Protein AF-A0A7C4FU09-F1 (afdb_monomer_lite)

pLDDT: mean 83.28, std 10.5, range [51.56, 93.38]

Secondary structure (DSSP, 8-state):
--S-SS------TT--------TTSSHHHHHHHHTTSS--SSS--EETTEETTSGGGGGT------STTS--

Structure (mmCIF, N/CA/C/O backbone):
data_AF-A0A7C4FU09-F1
#
_entry.id   AF-A0A7C4FU09-F1
#
loop_
_atom_site.group_PDB
_atom_site.id
_atom_site.type_symbol
_atom_site.label_atom_id
_atom_site.label_alt_id
_atom_site.label_comp_id
_atom_site.label_asym_id
_atom_site.label_entity_id
_atom_site.label_seq_id
_atom_site.pdbx_PDB_ins_code
_atom_site.Cartn_x
_atom_site.Cartn_y
_atom_site.Cartn_z
_atom_site.occupancy
_atom_site.B_iso_or_equiv
_atom_site.auth_seq_id
_atom_site.auth_comp_id
_atom_site.aut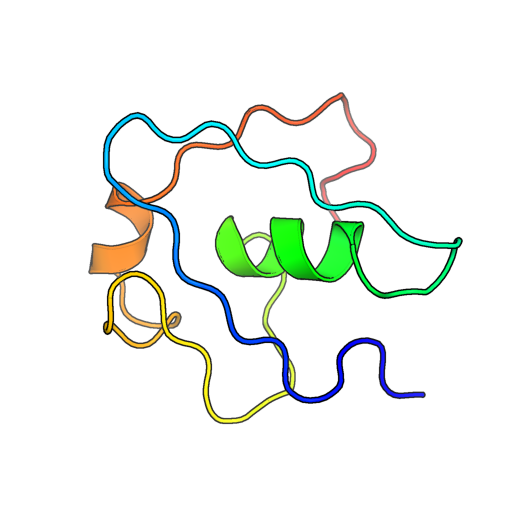h_asym_id
_atom_site.auth_atom_id
_atom_site.pdbx_PDB_model_num
ATOM 1 N N . MET A 1 1 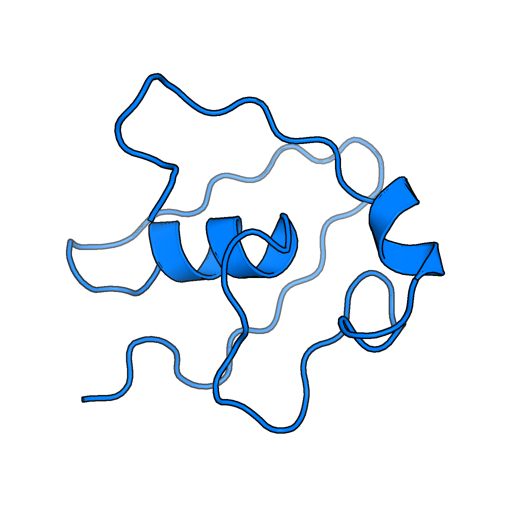? -0.921 -6.624 -18.552 1.00 53.88 1 MET A N 1
ATOM 2 C CA . MET A 1 1 ? -0.498 -7.236 -17.270 1.00 53.88 1 MET A CA 1
ATOM 3 C C . MET A 1 1 ? -1.176 -6.480 -16.133 1.00 53.88 1 MET A C 1
ATOM 5 O O . MET A 1 1 ? -1.219 -5.259 -16.201 1.00 53.88 1 MET A O 1
ATOM 9 N N . ARG A 1 2 ? -1.751 -7.165 -15.139 1.00 62.53 2 ARG A N 1
ATOM 10 C CA . ARG A 1 2 ? -2.471 -6.539 -14.015 1.00 62.53 2 ARG A CA 1
ATOM 11 C C . ARG A 1 2 ? -1.613 -6.664 -12.752 1.00 62.53 2 ARG A C 1
ATOM 13 O O . ARG A 1 2 ? -1.388 -7.776 -12.299 1.00 62.53 2 ARG A O 1
ATOM 20 N N . ALA A 1 3 ? -1.107 -5.546 -12.226 1.00 71.44 3 ALA A N 1
ATOM 21 C CA . ALA A 1 3 ? -0.202 -5.541 -11.065 1.00 71.44 3 ALA A CA 1
ATOM 22 C C . ALA A 1 3 ? -0.923 -5.770 -9.723 1.00 71.44 3 ALA A C 1
ATOM 24 O O . ALA A 1 3 ? -0.295 -6.192 -8.760 1.00 71.44 3 ALA A O 1
ATOM 25 N N . LEU A 1 4 ? -2.228 -5.478 -9.663 1.00 79.06 4 LEU A N 1
ATOM 26 C CA . LEU A 1 4 ? -3.069 -5.611 -8.472 1.00 79.06 4 LEU A CA 1
ATOM 27 C C . LEU A 1 4 ? -4.424 -6.219 -8.846 1.00 79.06 4 LEU A C 1
ATOM 29 O O . LEU A 1 4 ? -5.100 -5.740 -9.764 1.00 79.06 4 LEU A O 1
ATOM 33 N N . ALA A 1 5 ? -4.843 -7.252 -8.118 1.00 79.19 5 ALA A N 1
ATOM 34 C CA . ALA A 1 5 ? -6.120 -7.92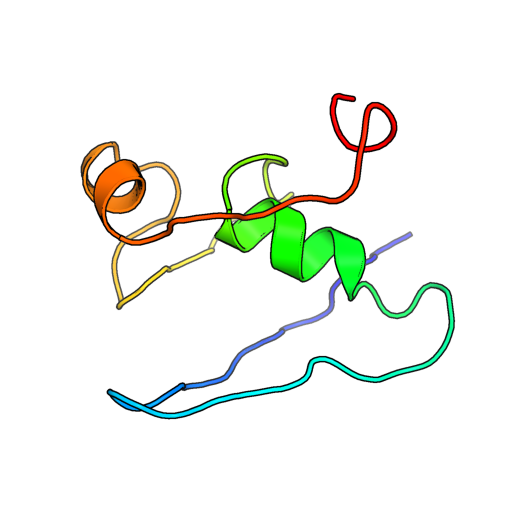9 -8.317 1.00 79.19 5 ALA A CA 1
ATOM 35 C C . ALA A 1 5 ? -6.919 -7.936 -7.007 1.00 79.19 5 ALA A C 1
ATOM 37 O O . ALA A 1 5 ? -6.748 -8.827 -6.189 1.00 79.19 5 ALA A O 1
ATOM 38 N N . GLY A 1 6 ? -7.775 -6.923 -6.816 1.00 76.00 6 GLY A N 1
ATOM 39 C CA . GLY A 1 6 ? -8.731 -6.886 -5.701 1.00 76.00 6 GLY A CA 1
ATOM 40 C C . GLY A 1 6 ? -8.076 -6.851 -4.319 1.00 76.00 6 GLY A C 1
ATOM 41 O O . GLY A 1 6 ? -8.382 -7.686 -3.479 1.00 76.00 6 GLY A O 1
ATOM 42 N N . VAL A 1 7 ? -7.159 -5.907 -4.087 1.00 82.50 7 VAL A N 1
ATOM 43 C CA . VAL A 1 7 ? -6.519 -5.738 -2.774 1.00 82.50 7 VAL A CA 1
ATOM 44 C C . VAL A 1 7 ? -7.472 -5.001 -1.837 1.00 82.50 7 VAL A C 1
ATOM 46 O O . VAL A 1 7 ? -7.970 -3.926 -2.172 1.00 82.50 7 VAL A O 1
ATOM 49 N N . SER A 1 8 ? -7.736 -5.572 -0.667 1.00 85.00 8 SER A N 1
ATOM 50 C CA . SER A 1 8 ? -8.520 -4.945 0.400 1.00 85.00 8 SER A CA 1
ATOM 51 C C . SER A 1 8 ? -7.961 -5.387 1.743 1.00 85.00 8 SER A C 1
ATOM 53 O O . SER A 1 8 ? -7.709 -6.571 1.950 1.00 85.00 8 SER A O 1
ATOM 55 N N . PHE A 1 9 ? -7.726 -4.427 2.626 1.00 88.38 9 PHE A N 1
ATOM 56 C CA . PHE A 1 9 ? -7.224 -4.650 3.975 1.00 88.38 9 PHE A CA 1
ATOM 57 C C . PHE A 1 9 ? -7.706 -3.503 4.869 1.00 88.38 9 PHE A C 1
ATOM 59 O O . PHE A 1 9 ? -8.067 -2.433 4.374 1.00 88.38 9 PHE A O 1
ATOM 66 N N . GLN A 1 10 ? -7.717 -3.739 6.175 1.00 88.75 10 GLN A N 1
ATOM 67 C CA . GLN A 1 10 ? -7.961 -2.732 7.204 1.00 88.75 10 GLN A CA 1
ATOM 68 C C . GLN A 1 10 ? -6.738 -2.690 8.117 1.00 88.75 10 GLN A C 1
ATOM 70 O O . GLN A 1 10 ? -6.062 -3.704 8.279 1.00 88.75 10 GLN A O 1
ATOM 75 N N . VAL A 1 11 ? -6.428 -1.501 8.623 1.00 87.19 11 VAL A N 1
ATOM 76 C CA . VAL A 1 11 ? -5.349 -1.257 9.582 1.00 87.19 11 VAL A CA 1
ATOM 77 C C . VAL A 1 11 ? -5.953 -0.407 10.681 1.00 87.19 11 VAL A C 1
ATOM 79 O O . VAL A 1 11 ? -6.537 0.641 10.385 1.00 87.19 11 VAL A O 1
ATOM 82 N N . GLU A 1 12 ? -5.843 -0.866 11.916 1.00 88.88 12 GLU A N 1
ATOM 83 C CA . GLU A 1 12 ? -6.385 -0.160 13.071 1.00 88.88 12 GLU A CA 1
ATOM 84 C C . GLU A 1 12 ? -5.449 0.969 13.525 1.00 88.88 12 GLU A C 1
ATOM 86 O O . GLU A 1 12 ? -4.260 1.022 13.185 1.00 88.88 12 GLU A O 1
ATOM 91 N N . GLU A 1 13 ? -5.977 1.909 14.313 1.00 89.25 13 GLU A N 1
ATOM 92 C CA . GLU A 1 13 ? -5.141 2.953 14.907 1.00 89.25 13 GLU A CA 1
ATOM 93 C C . GLU A 1 13 ? -4.010 2.306 15.725 1.00 89.25 13 GLU A C 1
ATOM 95 O O . GLU A 1 13 ? -4.248 1.419 16.544 1.00 89.25 13 GLU A O 1
ATOM 100 N N . ARG A 1 14 ? -2.774 2.790 15.534 1.00 92.44 14 ARG A N 1
ATOM 101 C CA . ARG A 1 14 ? -1.551 2.305 16.213 1.00 92.44 14 ARG A CA 1
ATOM 102 C C . ARG A 1 14 ? -1.090 0.908 15.789 1.00 92.44 14 ARG A C 1
ATOM 104 O O . ARG A 1 14 ? -0.170 0.369 16.403 1.00 92.44 14 ARG A O 1
ATOM 111 N N . GLU A 1 15 ? -1.665 0.345 14.733 1.00 93.38 15 GLU A N 1
ATOM 112 C CA . GLU A 1 15 ? -1.184 -0.900 14.149 1.00 93.38 15 GLU A CA 1
ATOM 113 C C . GLU A 1 15 ? 0.003 -0.648 13.205 1.00 93.38 15 GLU A C 1
ATOM 115 O O . GLU A 1 15 ? 0.022 0.298 12.414 1.00 93.38 15 GLU A O 1
ATOM 120 N N . ILE A 1 16 ? 1.012 -1.518 13.284 1.00 91.69 16 ILE A N 1
ATOM 121 C CA . ILE A 1 16 ? 2.148 -1.524 12.361 1.00 91.69 16 ILE A CA 1
ATOM 122 C C . ILE A 1 16 ? 2.019 -2.753 11.473 1.00 91.69 16 ILE A C 1
ATOM 124 O O . ILE A 1 16 ? 2.148 -3.883 11.941 1.00 91.69 16 ILE A O 1
ATOM 128 N N . VAL A 1 17 ? 1.809 -2.525 10.178 1.00 90.81 17 VAL A N 1
ATOM 129 C CA . VAL A 1 17 ? 1.661 -3.591 9.184 1.00 90.81 17 VAL A CA 1
ATOM 130 C C . VAL A 1 17 ? 2.840 -3.628 8.219 1.00 90.81 17 VAL A C 1
ATOM 132 O O . VAL A 1 17 ? 3.375 -2.598 7.807 1.00 90.81 17 VAL A O 1
ATOM 135 N N . GLY A 1 18 ? 3.228 -4.838 7.821 1.00 90.88 18 GLY A N 1
ATOM 136 C CA . GLY A 1 18 ? 4.187 -5.075 6.748 1.00 90.88 18 GLY A CA 1
ATOM 137 C C . GLY A 1 18 ? 3.487 -5.647 5.520 1.00 90.88 18 GLY A C 1
ATOM 138 O O . GLY A 1 18 ? 2.736 -6.614 5.626 1.00 90.88 18 GLY A O 1
ATOM 139 N N . LEU A 1 1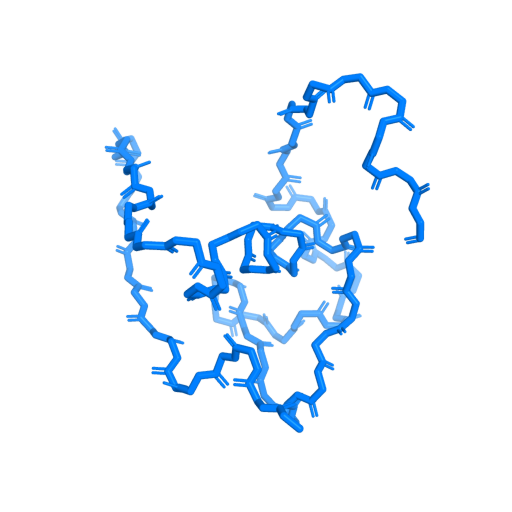9 ? 3.770 -5.101 4.336 1.00 90.06 19 LEU A N 1
ATOM 140 C CA . LEU A 1 19 ? 3.295 -5.665 3.070 1.00 90.06 19 LEU A CA 1
ATOM 141 C C . LEU A 1 19 ? 4.371 -6.585 2.471 1.00 90.06 19 LEU A C 1
ATOM 143 O O . LEU A 1 19 ? 5.347 -6.105 1.893 1.00 90.06 19 LEU A O 1
ATOM 147 N N . LEU A 1 20 ? 4.194 -7.904 2.600 1.00 89.94 20 LEU A N 1
ATOM 148 C CA . LEU A 1 20 ? 5.144 -8.927 2.136 1.00 89.94 20 LEU A CA 1
ATOM 149 C C . LEU A 1 20 ? 4.605 -9.729 0.942 1.00 89.94 20 LEU A C 1
ATOM 151 O O . LEU A 1 20 ? 3.405 -9.806 0.704 1.00 89.94 20 LEU A O 1
ATOM 155 N N . GLY A 1 21 ? 5.512 -10.322 0.162 1.00 88.62 21 GLY A N 1
ATOM 156 C CA . GLY A 1 21 ? 5.178 -11.113 -1.027 1.00 88.62 21 GLY A CA 1
ATOM 157 C C . GLY A 1 21 ? 6.319 -11.163 -2.052 1.00 88.62 21 GLY A C 1
ATOM 158 O O . GLY A 1 21 ? 7.290 -10.412 -1.921 1.00 88.62 21 GLY A O 1
ATOM 159 N N . PRO A 1 22 ? 6.222 -11.997 -3.101 1.00 91.00 22 PRO A N 1
ATOM 160 C CA . PRO A 1 22 ? 7.266 -12.144 -4.117 1.00 91.00 22 PRO A CA 1
ATOM 161 C C . PRO A 1 22 ? 7.434 -10.892 -4.995 1.00 91.00 22 PRO A C 1
ATOM 163 O O . PRO A 1 22 ? 6.600 -9.976 -5.000 1.00 91.00 22 PRO A O 1
ATOM 166 N N . ASN A 1 23 ? 8.542 -10.812 -5.735 1.00 88.31 23 ASN A N 1
ATOM 167 C CA . ASN A 1 23 ? 8.756 -9.743 -6.715 1.00 88.31 23 ASN A CA 1
ATOM 168 C C . ASN A 1 23 ? 7.650 -9.760 -7.777 1.00 88.31 23 ASN A C 1
ATOM 170 O O . ASN A 1 23 ? 7.206 -10.819 -8.206 1.00 88.31 23 ASN A O 1
ATOM 174 N N . GLY A 1 24 ? 7.167 -8.577 -8.162 1.00 85.62 24 GLY A N 1
ATOM 175 C CA . GLY A 1 24 ? 6.040 -8.446 -9.090 1.00 85.62 24 GLY A CA 1
ATOM 176 C C . GLY A 1 24 ? 4.646 -8.592 -8.464 1.00 85.62 24 GLY A C 1
ATOM 177 O O . GLY A 1 24 ? 3.670 -8.304 -9.143 1.00 85.62 24 GLY A O 1
ATOM 178 N N . ALA A 1 25 ? 4.522 -8.923 -7.171 1.00 87.81 25 ALA A N 1
ATOM 179 C CA . ALA A 1 25 ? 3.223 -9.060 -6.490 1.00 87.81 25 ALA A CA 1
ATOM 180 C C . ALA A 1 25 ? 2.452 -7.738 -6.263 1.00 87.81 25 ALA A C 1
ATOM 182 O O . ALA A 1 25 ? 1.410 -7.736 -5.620 1.00 87.81 25 ALA A O 1
ATOM 183 N N . GLY A 1 26 ? 2.978 -6.596 -6.721 1.00 89.44 26 GLY A N 1
ATOM 184 C CA . GLY A 1 26 ? 2.300 -5.301 -6.599 1.00 89.44 26 GLY A CA 1
ATOM 185 C C . GLY A 1 26 ? 2.520 -4.546 -5.281 1.00 89.44 26 GLY A C 1
ATOM 186 O O . GLY A 1 26 ? 1.880 -3.524 -5.061 1.00 89.44 26 GLY A O 1
ATOM 187 N N . LYS A 1 27 ? 3.452 -4.972 -4.416 1.00 91.31 27 LYS A N 1
ATOM 188 C CA . LYS A 1 27 ? 3.728 -4.328 -3.109 1.00 91.31 27 LYS A CA 1
ATOM 189 C C . LYS A 1 27 ? 4.049 -2.834 -3.222 1.00 91.31 27 LYS A C 1
ATOM 191 O O . LYS A 1 27 ? 3.330 -1.990 -2.699 1.00 91.31 27 LYS A O 1
ATOM 196 N N . THR A 1 28 ? 5.102 -2.504 -3.970 1.00 89.00 28 THR A N 1
ATOM 197 C CA . THR A 1 28 ? 5.531 -1.116 -4.193 1.00 89.00 28 THR A CA 1
ATOM 198 C C . THR A 1 28 ? 4.448 -0.308 -4.897 1.00 89.00 28 THR A C 1
ATOM 200 O O . THR A 1 28 ? 4.221 0.842 -4.545 1.00 89.00 28 THR A O 1
ATOM 203 N N . THR A 1 29 ? 3.743 -0.909 -5.860 1.00 90.38 29 THR A N 1
ATOM 204 C CA . THR A 1 29 ? 2.614 -0.269 -6.548 1.00 90.38 29 THR A CA 1
ATOM 205 C C . THR A 1 29 ? 1.485 0.067 -5.574 1.00 90.38 29 THR A C 1
ATOM 207 O O . THR A 1 29 ? 0.961 1.172 -5.631 1.00 90.38 29 THR A O 1
ATOM 210 N N . THR A 1 30 ? 1.158 -0.836 -4.645 1.00 90.00 30 THR A N 1
ATOM 211 C CA . THR A 1 30 ? 0.143 -0.615 -3.602 1.00 90.00 30 THR A CA 1
ATOM 212 C C . THR A 1 30 ? 0.535 0.553 -2.707 1.00 90.00 30 THR A C 1
ATOM 214 O O . THR A 1 30 ? -0.244 1.491 -2.573 1.00 90.00 30 THR A O 1
ATOM 217 N N . ILE A 1 31 ? 1.762 0.553 -2.167 1.00 89.25 31 ILE A N 1
ATOM 218 C CA . ILE A 1 31 ? 2.253 1.650 -1.315 1.00 89.25 31 ILE A CA 1
ATOM 219 C C . ILE A 1 31 ? 2.221 2.978 -2.078 1.00 89.25 31 ILE A C 1
ATOM 221 O O . ILE A 1 31 ? 1.691 3.962 -1.575 1.00 89.25 31 ILE A O 1
ATOM 225 N N . LYS A 1 32 ? 2.707 3.010 -3.324 1.00 88.25 32 LYS A N 1
ATOM 226 C CA . LYS A 1 32 ? 2.689 4.228 -4.146 1.00 88.25 32 LYS A CA 1
ATOM 227 C C . LYS A 1 32 ? 1.274 4.741 -4.423 1.00 88.25 32 LYS A C 1
ATOM 229 O O . LYS A 1 32 ? 1.087 5.952 -4.446 1.00 88.25 32 LYS A O 1
ATOM 234 N N . ILE A 1 33 ? 0.289 3.861 -4.610 1.00 88.69 33 ILE A N 1
ATOM 235 C CA . ILE A 1 33 ? -1.120 4.258 -4.768 1.00 88.69 33 ILE A CA 1
ATOM 236 C C . ILE A 1 33 ? -1.666 4.861 -3.469 1.00 88.69 33 ILE A C 1
ATOM 238 O O . ILE A 1 33 ? -2.278 5.926 -3.513 1.00 88.69 33 ILE A O 1
ATOM 242 N N . LEU A 1 34 ? -1.410 4.227 -2.320 1.00 87.00 34 LEU A N 1
ATOM 243 C CA . LEU A 1 34 ? -1.847 4.731 -1.009 1.00 87.00 34 LEU A CA 1
ATOM 244 C C . LEU A 1 34 ? -1.225 6.096 -0.692 1.00 87.00 34 LEU A C 1
ATOM 246 O O . LEU A 1 34 ? -1.918 7.003 -0.245 1.00 87.00 34 LEU A O 1
ATOM 250 N N . CYS A 1 35 ? 0.058 6.274 -1.011 1.00 87.69 35 CYS A N 1
ATOM 251 C CA . CYS A 1 35 ? 0.772 7.545 -0.882 1.00 87.69 35 CYS A CA 1
ATOM 252 C C . CYS A 1 35 ? 0.443 8.556 -1.996 1.00 87.69 35 CYS A C 1
ATOM 254 O O . CYS A 1 35 ? 1.060 9.616 -2.046 1.00 87.69 35 CYS A O 1
ATOM 256 N N . ARG A 1 36 ? -0.488 8.236 -2.909 1.00 86.44 36 ARG A N 1
ATOM 257 C CA . ARG A 1 36 ? -0.887 9.069 -4.061 1.00 86.44 36 ARG A CA 1
ATOM 258 C C . ARG A 1 36 ? 0.249 9.435 -5.029 1.00 86.44 36 ARG A C 1
ATOM 260 O O . ARG A 1 36 ? 0.129 10.391 -5.788 1.00 86.44 36 ARG A O 1
ATOM 267 N N . LEU A 1 37 ? 1.329 8.662 -5.035 1.00 86.69 37 LEU A N 1
ATOM 268 C CA . LEU A 1 37 ? 2.477 8.833 -5.931 1.00 86.69 37 LEU A CA 1
ATOM 269 C C . LEU A 1 37 ? 2.211 8.240 -7.316 1.00 86.69 37 LEU A C 1
ATOM 271 O O . LEU A 1 37 ? 2.821 8.648 -8.294 1.00 86.69 37 LEU A O 1
ATOM 275 N N . VAL A 1 38 ? 1.311 7.257 -7.400 1.00 87.88 38 VAL A N 1
ATOM 276 C CA . VAL A 1 38 ? 0.894 6.619 -8.652 1.00 87.88 38 VAL A CA 1
ATOM 277 C C . VAL A 1 38 ? -0.625 6.542 -8.684 1.00 87.88 38 VAL A C 1
ATOM 279 O O . VAL A 1 38 ? -1.260 6.152 -7.703 1.00 87.88 38 VAL A O 1
ATOM 282 N N . ARG A 1 39 ? -1.225 6.873 -9.830 1.00 84.56 39 ARG A N 1
ATOM 283 C CA . ARG A 1 39 ? -2.666 6.714 -10.039 1.00 84.56 39 ARG A CA 1
ATOM 284 C C . ARG A 1 39 ? -2.993 5.246 -10.318 1.00 84.56 39 ARG A C 1
ATOM 286 O O . ARG A 1 39 ? -2.402 4.629 -11.202 1.00 84.56 39 ARG A O 1
ATOM 293 N N . ALA A 1 40 ? -3.952 4.691 -9.585 1.00 85.31 40 ALA A N 1
ATOM 294 C CA . ALA A 1 40 ? -4.467 3.361 -9.875 1.00 85.31 40 ALA A CA 1
ATOM 295 C C . ALA A 1 40 ? -5.220 3.338 -11.212 1.00 85.31 40 ALA A C 1
ATOM 297 O O . ALA A 1 40 ? -5.855 4.315 -11.602 1.00 85.31 40 ALA A O 1
ATOM 298 N N . THR A 1 41 ? -5.176 2.195 -11.892 1.00 84.31 41 THR A N 1
ATOM 299 C CA . THR A 1 41 ? -5.952 1.954 -13.115 1.00 84.31 41 THR A CA 1
ATOM 300 C C . THR A 1 41 ? -7.349 1.395 -12.839 1.00 84.31 41 THR A C 1
ATOM 302 O O . THR A 1 41 ? -8.138 1.277 -13.770 1.00 84.31 41 THR A O 1
ATOM 305 N N . SER A 1 42 ? -7.670 1.032 -11.591 1.00 78.06 42 SER A N 1
ATOM 306 C CA . SER A 1 42 ? -9.023 0.620 -11.207 1.00 78.06 42 SER A CA 1
ATOM 307 C C . SER A 1 42 ? -9.944 1.825 -11.039 1.00 78.06 42 SER A C 1
ATOM 309 O O . SER A 1 42 ? -9.510 2.902 -10.637 1.00 78.06 42 SER A O 1
ATOM 311 N N . GLU A 1 43 ? -11.238 1.622 -11.290 1.00 74.06 43 GLU A N 1
ATOM 312 C CA . GLU A 1 43 ? -12.250 2.675 -11.124 1.00 74.06 43 GLU A CA 1
ATOM 313 C C . GLU A 1 43 ? -12.511 3.029 -9.655 1.00 74.06 43 GLU A C 1
ATOM 315 O O . GLU A 1 43 ? -12.931 4.142 -9.347 1.00 74.06 43 GLU A O 1
ATOM 320 N N . LYS A 1 44 ? -12.226 2.098 -8.736 1.00 83.56 44 LYS A N 1
ATOM 321 C CA . LYS A 1 44 ? -12.457 2.262 -7.302 1.00 83.56 44 LYS A CA 1
ATOM 322 C C . LYS A 1 44 ? -11.161 2.069 -6.517 1.00 83.56 44 LYS A C 1
ATOM 324 O O . LYS A 1 44 ? -10.556 0.997 -6.572 1.00 83.56 44 LYS A O 1
ATOM 329 N N . VAL A 1 45 ? -10.760 3.116 -5.800 1.00 87.94 45 VAL A N 1
ATOM 330 C CA . VAL A 1 45 ? -9.723 3.112 -4.760 1.00 87.94 45 VAL A CA 1
ATOM 331 C C . VAL A 1 45 ? -10.189 4.051 -3.660 1.00 87.94 45 VAL A C 1
ATOM 333 O O . VAL A 1 45 ? -10.538 5.200 -3.934 1.00 87.94 45 VAL A O 1
ATOM 336 N N . GLU A 1 46 ? -10.192 3.560 -2.428 1.00 89.31 46 GLU A N 1
ATOM 337 C CA . GLU A 1 46 ? -10.636 4.298 -1.250 1.00 89.31 46 GLU A CA 1
ATOM 338 C C . GLU A 1 46 ? -9.554 4.230 -0.173 1.00 89.31 46 GLU A C 1
ATOM 340 O O . GLU A 1 46 ? -8.918 3.193 0.016 1.00 89.31 46 GLU A O 1
ATOM 345 N N . VAL A 1 47 ? -9.337 5.345 0.517 1.00 88.50 47 VAL A N 1
ATOM 346 C CA . VAL A 1 47 ? -8.436 5.462 1.667 1.00 88.50 47 VAL A CA 1
ATOM 347 C C . VAL A 1 47 ? -9.278 6.010 2.811 1.00 88.50 47 VAL A C 1
ATOM 349 O O . VAL A 1 47 ? -9.906 7.054 2.652 1.00 88.50 47 VAL A O 1
ATOM 352 N N . PHE A 1 48 ? -9.363 5.274 3.922 1.00 87.75 48 PHE A N 1
ATOM 353 C CA . PHE A 1 48 ? -10.287 5.574 5.028 1.00 87.75 48 PHE A CA 1
ATOM 354 C C . PHE A 1 48 ? -11.748 5.781 4.570 1.00 87.75 48 PHE A C 1
ATOM 356 O O . PHE A 1 48 ? -12.450 6.661 5.053 1.00 87.75 48 PHE A O 1
ATOM 363 N N . GLY A 1 49 ? -12.202 4.993 3.586 1.00 88.25 49 GLY A N 1
ATOM 364 C CA . GLY A 1 49 ? -13.555 5.096 3.018 1.00 88.25 49 GLY A CA 1
ATOM 365 C C . GLY A 1 49 ? -13.775 6.285 2.072 1.00 88.25 49 GLY A C 1
ATOM 366 O O . GLY A 1 49 ? -14.874 6.453 1.549 1.00 88.25 49 GLY A O 1
ATOM 367 N N . VAL A 1 50 ? -12.745 7.095 1.809 1.00 91.06 50 VAL A N 1
ATOM 368 C CA . VAL A 1 50 ? -12.823 8.256 0.915 1.00 91.06 50 VAL A CA 1
ATOM 369 C C . VAL A 1 50 ? -12.178 7.930 -0.436 1.00 91.06 50 VAL A C 1
ATOM 37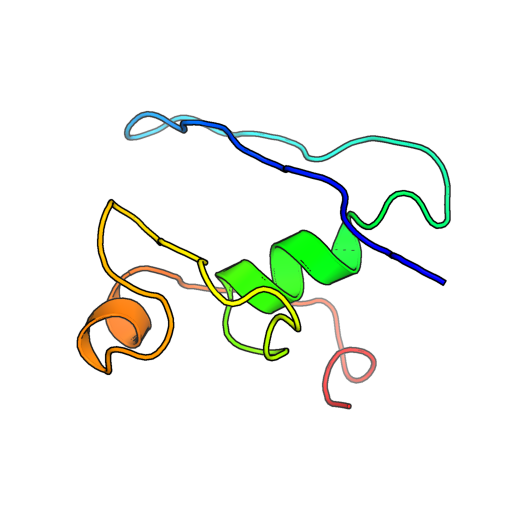1 O O . VAL A 1 50 ? -11.049 7.430 -0.465 1.00 91.06 50 VAL A O 1
ATOM 374 N N . PRO A 1 51 ? -12.828 8.235 -1.578 1.00 90.50 51 PRO A N 1
ATOM 375 C CA . PRO A 1 51 ? -12.240 8.022 -2.897 1.00 90.50 51 PRO A CA 1
ATOM 376 C C . PRO A 1 51 ? -10.878 8.707 -3.060 1.00 90.50 51 PRO A C 1
ATOM 378 O O . PRO A 1 51 ? -10.735 9.908 -2.830 1.00 90.50 51 PRO A O 1
ATOM 381 N N . SER A 1 52 ? -9.879 7.969 -3.544 1.00 87.81 52 SER A N 1
ATOM 382 C CA . SER A 1 52 ? -8.471 8.397 -3.549 1.00 87.81 52 SER A CA 1
ATOM 383 C C . SER A 1 52 ? -8.149 9.587 -4.460 1.00 87.81 52 SER A C 1
ATOM 385 O O . SER A 1 52 ? -7.014 10.046 -4.469 1.00 87.81 52 SER A O 1
ATOM 387 N N . HIS A 1 53 ? -9.093 10.080 -5.264 1.00 85.50 53 HIS A N 1
ATOM 388 C CA . HIS A 1 53 ? -8.917 11.283 -6.084 1.00 85.50 53 HIS A CA 1
ATOM 389 C C . HIS A 1 53 ? -9.314 12.564 -5.334 1.00 85.50 53 HIS A C 1
ATOM 391 O O . HIS A 1 53 ? -8.909 13.652 -5.741 1.00 85.50 53 HIS A O 1
ATOM 397 N N . ARG A 1 54 ? -10.064 12.451 -4.229 1.00 88.81 54 ARG A N 1
ATOM 398 C CA . ARG A 1 54 ? -10.468 13.589 -3.396 1.00 88.81 54 ARG A CA 1
ATOM 399 C C . ARG A 1 54 ? -9.237 14.293 -2.807 1.00 88.81 54 ARG A C 1
ATOM 401 O O . ARG A 1 54 ? -8.278 13.605 -2.443 1.00 88.81 54 ARG A O 1
ATOM 408 N N . PRO A 1 55 ? -9.231 15.632 -2.710 1.00 86.88 55 PRO A N 1
ATOM 409 C CA . PRO A 1 55 ? -8.091 16.386 -2.190 1.00 86.88 55 PRO A CA 1
ATOM 410 C C . PRO A 1 55 ? -7.843 16.139 -0.693 1.00 86.88 55 PRO A C 1
ATOM 412 O O . PRO A 1 55 ? -6.688 16.082 -0.282 1.00 86.88 55 PRO A O 1
ATOM 415 N N . GLU A 1 56 ? -8.895 15.907 0.102 1.00 89.94 56 GLU A N 1
ATOM 416 C CA . GLU A 1 56 ? -8.807 15.666 1.557 1.00 89.94 56 GLU A CA 1
ATOM 417 C C . GLU A 1 56 ? -7.904 14.480 1.940 1.00 89.94 56 GLU A C 1
ATOM 419 O O . GLU A 1 56 ? -7.197 14.529 2.944 1.00 89.94 56 GLU A O 1
ATOM 424 N N . VAL A 1 57 ? -7.830 13.459 1.082 1.00 89.31 57 VAL A N 1
ATOM 425 C CA . VAL A 1 57 ? -7.007 12.260 1.299 1.00 89.31 57 VAL A CA 1
ATOM 426 C C . VAL A 1 57 ? -5.507 12.586 1.337 1.00 89.31 57 VAL A C 1
ATOM 428 O O . VAL A 1 57 ? -4.734 11.830 1.921 1.00 89.31 57 VAL A O 1
ATOM 431 N N . GLY A 1 58 ? -5.070 13.716 0.765 1.00 85.88 58 GLY A N 1
ATOM 432 C CA . GLY A 1 58 ? -3.672 14.155 0.847 1.00 85.88 58 GLY A CA 1
ATOM 433 C C . GLY A 1 58 ? -3.186 14.406 2.280 1.00 85.88 58 GLY A C 1
ATOM 434 O O . GLY A 1 58 ? -1.993 14.292 2.535 1.00 85.88 58 GLY A O 1
ATOM 435 N N . GLY A 1 59 ? -4.097 14.695 3.216 1.00 87.69 59 GLY A N 1
ATOM 436 C CA . GLY A 1 59 ? -3.769 14.881 4.632 1.00 87.69 59 GLY A CA 1
ATOM 437 C C . GLY A 1 59 ? -3.744 13.592 5.456 1.00 87.69 59 GLY A C 1
ATOM 438 O O . GLY A 1 59 ? -3.347 13.630 6.616 1.00 87.69 59 GLY A O 1
ATOM 439 N N . TYR A 1 60 ? -4.176 12.458 4.896 1.00 88.62 60 TYR A N 1
ATOM 440 C CA . TYR A 1 60 ? -4.333 11.208 5.652 1.00 88.62 60 TYR A CA 1
ATOM 441 C C . TYR A 1 60 ? -3.084 10.329 5.644 1.00 88.62 60 TYR A C 1
ATOM 443 O O . TYR A 1 60 ? -2.953 9.441 6.482 1.00 88.62 60 TYR A O 1
ATOM 451 N N . VAL A 1 61 ? -2.183 10.539 4.682 1.00 86.50 61 VAL A N 1
ATOM 452 C CA . VAL A 1 61 ? -1.040 9.655 4.445 1.00 86.50 61 VAL A CA 1
ATOM 453 C C . VAL A 1 61 ? 0.243 10.471 4.409 1.00 86.50 61 VAL A C 1
ATOM 455 O O . VAL A 1 61 ? 0.446 11.287 3.515 1.00 86.50 61 VAL A O 1
ATOM 458 N N . ALA A 1 62 ? 1.139 10.198 5.355 1.00 85.88 62 ALA A N 1
ATOM 459 C CA . ALA A 1 62 ? 2.531 10.622 5.294 1.00 85.88 62 ALA A CA 1
ATOM 460 C C . ALA A 1 62 ? 3.389 9.458 4.782 1.00 85.88 62 ALA A C 1
ATOM 462 O O . ALA A 1 62 ? 3.156 8.302 5.134 1.00 85.88 62 ALA A O 1
ATOM 463 N N . ALA A 1 63 ? 4.385 9.755 3.949 1.00 85.06 63 ALA A N 1
ATOM 464 C CA . ALA A 1 63 ? 5.265 8.748 3.374 1.00 85.06 63 ALA A CA 1
ATOM 465 C C . ALA A 1 63 ? 6.727 9.123 3.607 1.00 85.06 63 ALA A C 1
ATOM 467 O O . ALA A 1 63 ? 7.153 10.229 3.279 1.00 85.06 63 ALA A O 1
ATOM 468 N N . VAL A 1 64 ? 7.503 8.171 4.119 1.00 85.25 64 VAL A N 1
ATOM 469 C CA . VAL A 1 64 ? 8.966 8.229 4.110 1.00 85.25 64 VAL A CA 1
ATOM 470 C C . VAL A 1 64 ? 9.433 7.237 3.057 1.00 85.25 64 VAL A C 1
ATOM 472 O O . VAL A 1 64 ? 9.193 6.037 3.169 1.00 85.25 64 VAL A O 1
ATOM 475 N N . LEU A 1 65 ? 10.049 7.748 1.996 1.00 75.25 65 LEU A N 1
ATOM 476 C CA . LEU A 1 65 ? 10.505 6.952 0.863 1.00 75.25 65 LEU A CA 1
ATOM 477 C C . LEU A 1 65 ? 12.029 6.957 0.837 1.00 75.25 65 LEU A C 1
ATOM 479 O O . LEU A 1 65 ? 12.647 8.017 0.920 1.00 75.25 65 LEU A O 1
ATOM 483 N N . GLU A 1 66 ? 12.645 5.795 0.653 1.00 72.19 66 GLU A N 1
ATOM 484 C CA . GLU A 1 66 ? 14.081 5.742 0.383 1.00 72.19 66 GLU A CA 1
ATOM 485 C C . GLU A 1 66 ? 14.394 6.312 -1.012 1.00 72.19 66 GLU A C 1
ATOM 487 O O . GLU A 1 66 ? 14.082 5.695 -2.033 1.00 72.19 66 GLU A O 1
ATOM 492 N N . GLY A 1 67 ? 15.052 7.477 -1.037 1.00 64.50 67 GLY A N 1
ATOM 493 C CA . GLY A 1 67 ? 15.877 7.993 -2.137 1.00 64.50 67 GLY A CA 1
ATOM 494 C C . GLY A 1 67 ? 15.215 8.265 -3.500 1.00 64.50 67 GLY A C 1
ATOM 495 O O . GLY A 1 67 ? 14.052 7.971 -3.768 1.00 64.50 67 GLY A O 1
ATOM 496 N N . SER A 1 68 ? 16.024 8.814 -4.411 1.00 55.34 68 SER A N 1
ATOM 497 C CA . SER A 1 68 ? 15.689 9.342 -5.750 1.00 55.34 68 SER A CA 1
ATOM 498 C C . SER A 1 68 ? 15.071 8.352 -6.757 1.00 55.34 68 SER A C 1
ATOM 500 O O . SER A 1 68 ? 14.805 8.728 -7.893 1.00 55.34 68 SER A O 1
ATOM 502 N N . ARG A 1 69 ? 14.791 7.101 -6.365 1.00 58.38 69 ARG A N 1
ATOM 503 C CA . ARG A 1 69 ? 14.209 6.052 -7.229 1.00 58.38 69 ARG A CA 1
ATOM 504 C C . ARG A 1 69 ? 12.676 5.987 -7.207 1.00 58.38 69 ARG A C 1
ATOM 506 O O . ARG A 1 69 ? 12.092 5.114 -7.847 1.00 58.38 69 ARG A O 1
ATOM 513 N N . ASN A 1 70 ? 12.011 6.877 -6.468 1.00 54.56 70 ASN A N 1
ATOM 514 C CA . ASN A 1 70 ? 10.554 6.843 -6.299 1.00 54.56 70 ASN A CA 1
ATOM 515 C C . ASN A 1 70 ? 9.772 7.925 -7.051 1.00 54.56 70 ASN A C 1
ATOM 517 O O . ASN A 1 70 ? 8.546 7.833 -7.078 1.00 54.56 70 ASN A O 1
ATOM 521 N N . VAL A 1 71 ? 10.456 8.869 -7.702 1.00 53.16 71 VAL A N 1
ATOM 522 C CA . VAL A 1 71 ? 9.849 9.895 -8.561 1.00 53.16 71 VAL A CA 1
ATOM 523 C C . VAL A 1 71 ? 9.880 9.391 -10.007 1.00 53.16 71 VAL A C 1
ATOM 525 O O . VAL A 1 71 ? 10.909 9.478 -10.669 1.00 53.16 71 VAL A O 1
ATOM 52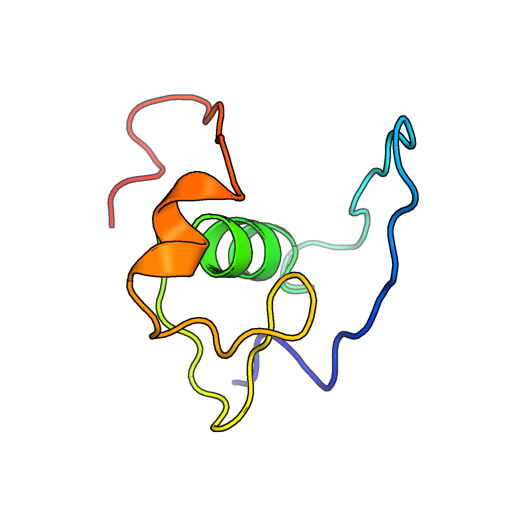8 N N . TYR A 1 72 ? 8.785 8.788 -10.460 1.00 51.56 72 TYR A N 1
ATOM 529 C CA . TYR A 1 72 ? 8.525 8.449 -11.862 1.00 51.56 72 TYR A CA 1
ATOM 530 C C . TYR A 1 72 ? 7.064 8.746 -12.163 1.00 51.56 72 TYR A C 1
ATOM 532 O O . TYR A 1 72 ? 6.230 8.384 -11.300 1.00 51.56 72 TYR A O 1
#

Foldseek 3Di:
DALDDDDDDDADPPGDDDDDDDPSNCRLVVVCLLCVVDPDPDPADDDVNHGSVDPVSNVVDDDDDPDDPSRD

Radius of gyration: 12.56 Å; chains: 1; bounding box: 29×28×34 Å

Sequence (72 aa):
MRALAGVSFQVEEREIVGLLGPNGAGKTTTIKILCRLVRATSEKVEVFGVPSHRPEVGGYVAAVLEGSRNVY